Protein AF-G4D5K8-F1 (afdb_monomer)

InterPro domains:
  IPR008651 Uncharacterised protein family HicB [PF05534] (7-38)
  IPR010985 Ribbon-helix-helix [SSF47598] (6-49)
  IPR013321 Arc-type ribbon-helix-helix [G3DSA:1.10.1220.10] (1-55)

Nearest PDB structures (foldseek):
  5zkt-assembly1_A  TM=5.939E-01  e=5.202E+00  Oryza sativa Japonica Group
  7vp2-assembly1_B  TM=6.414E-01  e=8.456E+00  Arabidopsis thaliana

Foldseek 3Di:
DPPDDDDDDDDDDPVVVVVLVVVCVVVVHDSVVSVVVVVVVVVVVVVVVVVVVVD

Organism: NCBI:txid997350

Structure (mmCIF, N/CA/C/O backbone):
data_AF-G4D5K8-F1
#
_entry.id   AF-G4D5K8-F1
#
loop_
_atom_site.group_PDB
_atom_site.id
_atom_site.type_symbol
_atom_site.label_atom_id
_atom_site.label_alt_id
_atom_site.label_comp_id
_atom_site.label_asym_id
_atom_site.label_entity_id
_atom_site.label_seq_id
_atom_site.pdbx_PDB_ins_code
_atom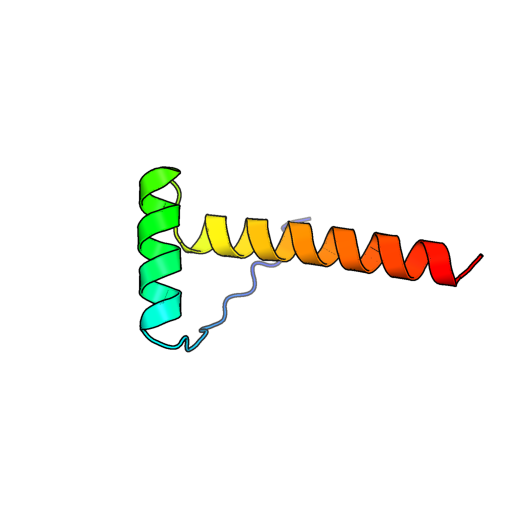_site.Cartn_x
_atom_site.Cartn_y
_atom_site.Cartn_z
_atom_site.occupancy
_atom_site.B_iso_or_equiv
_atom_site.auth_seq_id
_atom_site.auth_comp_id
_atom_site.auth_asym_id
_atom_site.auth_atom_id
_atom_site.pdbx_PDB_model_num
ATOM 1 N N . MET A 1 1 ? 20.355 17.927 0.924 1.00 45.34 1 MET A N 1
ATOM 2 C CA . MET A 1 1 ? 19.490 18.290 -0.218 1.00 45.34 1 MET A CA 1
ATOM 3 C C . MET A 1 1 ? 18.065 18.063 0.241 1.00 45.34 1 MET A C 1
ATOM 5 O O . MET A 1 1 ? 17.790 16.970 0.703 1.00 45.34 1 MET A O 1
ATOM 9 N N . ALA A 1 2 ? 17.213 19.089 0.262 1.00 49.66 2 ALA A N 1
ATOM 10 C CA . ALA A 1 2 ? 15.811 18.888 0.618 1.00 49.66 2 ALA A CA 1
ATOM 11 C C . ALA A 1 2 ? 15.124 18.215 -0.574 1.00 49.66 2 ALA A C 1
ATOM 13 O O . ALA A 1 2 ? 15.023 18.826 -1.640 1.00 49.66 2 ALA A O 1
ATOM 14 N N . ASP A 1 3 ? 14.731 16.952 -0.420 1.00 71.44 3 ASP A N 1
ATOM 15 C CA . ASP A 1 3 ? 13.987 16.227 -1.442 1.00 71.44 3 ASP A CA 1
ATOM 16 C C . ASP A 1 3 ? 12.742 17.021 -1.848 1.00 71.44 3 ASP A C 1
ATOM 18 O O . ASP A 1 3 ? 11.959 17.492 -1.016 1.00 71.44 3 ASP A O 1
ATOM 22 N N . LYS A 1 4 ? 12.573 17.217 -3.156 1.00 85.12 4 LYS A N 1
ATOM 23 C CA . LYS A 1 4 ? 11.439 17.958 -3.701 1.00 85.12 4 LYS A CA 1
ATOM 24 C C . LYS A 1 4 ? 10.173 17.130 -3.494 1.00 85.12 4 LYS A C 1
ATOM 26 O O . LYS A 1 4 ? 9.950 16.146 -4.191 1.00 85.12 4 LYS A O 1
ATOM 31 N N . ILE A 1 5 ? 9.315 17.554 -2.568 1.00 82.25 5 ILE A N 1
ATOM 32 C CA . ILE A 1 5 ? 8.002 16.931 -2.372 1.00 82.25 5 ILE A CA 1
ATOM 33 C C . ILE 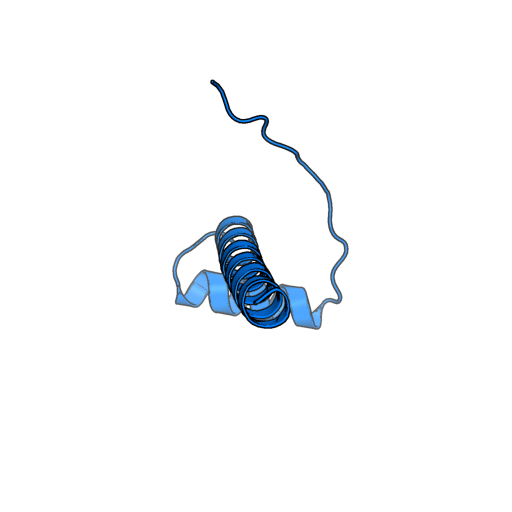A 1 5 ? 7.095 17.320 -3.544 1.00 82.25 5 ILE A C 1
ATOM 35 O O . ILE A 1 5 ? 6.711 18.482 -3.691 1.00 82.25 5 ILE A O 1
ATOM 39 N N . VAL A 1 6 ? 6.734 16.342 -4.372 1.00 86.19 6 VAL A N 1
ATOM 40 C CA . VAL A 1 6 ? 5.768 16.510 -5.464 1.00 86.19 6 VAL A CA 1
ATOM 41 C C . VAL A 1 6 ? 4.385 16.089 -4.971 1.00 86.19 6 VAL A C 1
ATOM 43 O O . VAL A 1 6 ? 4.218 14.991 -4.447 1.00 86.19 6 VAL A O 1
ATOM 46 N N . LYS A 1 7 ? 3.386 16.962 -5.132 1.00 88.50 7 LYS A N 1
ATOM 47 C CA . LYS A 1 7 ? 1.984 16.678 -4.795 1.00 88.50 7 LYS A CA 1
ATOM 48 C C . LYS A 1 7 ? 1.181 16.486 -6.076 1.00 88.50 7 LYS A C 1
ATOM 50 O O . LYS A 1 7 ? 1.284 17.298 -6.990 1.00 88.50 7 LYS A O 1
ATOM 55 N N . PHE A 1 8 ? 0.359 15.448 -6.117 1.00 87.69 8 PHE A N 1
ATOM 56 C CA . PHE A 1 8 ? -0.563 15.175 -7.215 1.00 87.69 8 PHE A CA 1
ATOM 57 C C . PHE A 1 8 ? -1.876 14.614 -6.668 1.00 87.69 8 PHE A C 1
ATOM 59 O O . PHE A 1 8 ? -1.917 14.038 -5.581 1.00 87.69 8 PHE A O 1
ATOM 66 N N . THR A 1 9 ? -2.956 14.790 -7.424 1.00 90.62 9 THR A N 1
ATOM 67 C CA . THR A 1 9 ? -4.274 14.243 -7.097 1.00 90.62 9 THR A CA 1
ATOM 68 C C . THR A 1 9 ? -4.558 13.063 -8.013 1.00 90.62 9 THR A C 1
ATOM 70 O O . THR A 1 9 ? -4.586 13.217 -9.231 1.00 90.62 9 THR A O 1
ATOM 73 N N . LEU A 1 10 ? -4.786 11.889 -7.429 1.00 86.94 10 LEU A N 1
ATOM 74 C CA . LEU A 1 10 ? -5.214 10.691 -8.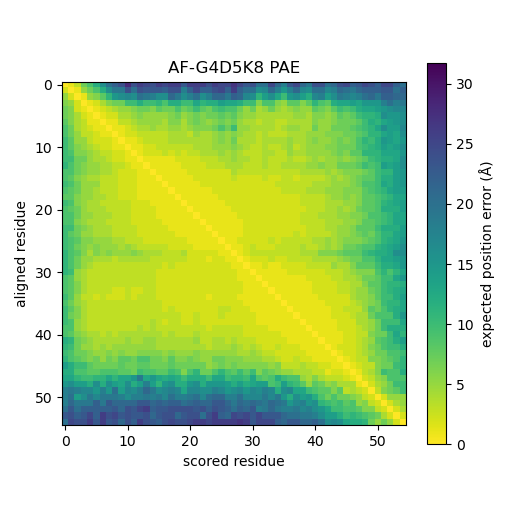148 1.00 86.94 10 LEU A CA 1
ATOM 75 C C . LEU A 1 10 ? -6.728 10.526 -8.022 1.00 86.94 10 LEU A C 1
ATOM 77 O O . LEU A 1 10 ? -7.296 10.714 -6.946 1.00 86.94 10 LEU A O 1
ATOM 81 N N . ARG A 1 11 ? -7.382 10.154 -9.123 1.00 91.25 11 ARG A N 1
ATOM 82 C CA . ARG A 1 11 ? -8.771 9.688 -9.113 1.00 91.25 11 ARG A CA 1
ATOM 83 C C . ARG A 1 11 ? -8.755 8.168 -9.132 1.00 91.25 11 ARG A C 1
ATOM 85 O O . ARG A 1 11 ? -8.209 7.576 -10.058 1.00 91.25 11 ARG A O 1
ATOM 92 N N . LEU A 1 12 ? -9.333 7.561 -8.104 1.00 89.62 12 LEU A N 1
ATOM 93 C CA . LEU 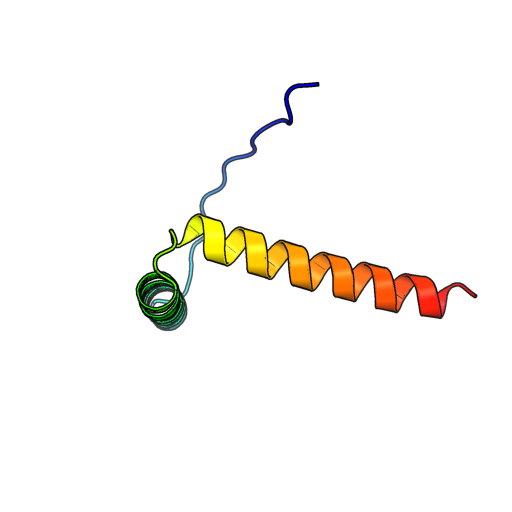A 1 12 ? -9.432 6.114 -7.966 1.00 89.62 12 LEU A CA 1
ATOM 94 C C . LEU A 1 12 ? -10.904 5.693 -8.056 1.00 89.62 12 LEU A C 1
ATOM 96 O O . LEU A 1 12 ? -11.770 6.428 -7.574 1.00 89.62 12 LEU A O 1
ATOM 100 N N . PRO A 1 13 ? -11.203 4.526 -8.649 1.00 95.56 13 PRO A N 1
ATOM 101 C CA . PRO A 1 13 ? -12.485 3.862 -8.466 1.00 95.56 13 PRO A CA 1
ATOM 102 C C . PRO A 1 13 ? -12.789 3.654 -6.979 1.00 95.56 13 PRO A C 1
ATOM 104 O O . PRO A 1 13 ? -11.883 3.344 -6.203 1.00 95.56 13 PRO A O 1
ATOM 107 N N . THR A 1 14 ? -14.064 3.755 -6.600 1.00 94.25 14 THR A N 1
ATOM 108 C CA . THR A 1 14 ? -14.514 3.659 -5.200 1.00 94.25 14 THR A CA 1
ATOM 109 C C . THR A 1 14 ? -14.020 2.387 -4.514 1.00 94.25 14 THR A C 1
ATOM 111 O O . THR A 1 14 ? -13.416 2.464 -3.451 1.00 94.25 14 THR A O 1
ATOM 114 N N . TRP A 1 15 ? -14.132 1.239 -5.190 1.00 94.94 15 TRP A N 1
ATOM 115 C CA . TRP A 1 15 ? -13.703 -0.055 -4.650 1.00 94.94 15 TRP A CA 1
ATOM 116 C C . TRP A 1 15 ? -12.196 -0.134 -4.342 1.00 94.94 15 TRP A C 1
ATOM 118 O O . TRP A 1 15 ? -11.776 -0.946 -3.519 1.00 94.94 15 TRP A O 1
ATOM 128 N N . ILE A 1 16 ? -11.359 0.677 -5.006 1.00 93.62 16 ILE A N 1
ATOM 129 C CA . ILE A 1 16 ? -9.922 0.761 -4.703 1.00 93.62 16 ILE A CA 1
ATOM 130 C C . ILE A 1 16 ? -9.701 1.627 -3.466 1.00 93.62 16 ILE A C 1
ATOM 132 O O . ILE A 1 16 ? -8.919 1.245 -2.598 1.00 93.62 16 ILE A O 1
ATOM 136 N N . ASP A 1 17 ? -10.368 2.781 -3.379 1.00 92.56 17 ASP A N 1
ATOM 137 C CA . ASP A 1 17 ? -10.235 3.662 -2.214 1.00 92.56 17 ASP A CA 1
ATOM 138 C C . ASP A 1 17 ? -10.716 2.976 -0.930 1.00 92.56 17 ASP A C 1
ATOM 140 O O . ASP A 1 17 ? -10.057 3.099 0.102 1.00 92.56 17 ASP A O 1
ATOM 144 N N . GLU A 1 18 ? -11.795 2.194 -0.997 1.00 94.88 18 GLU A N 1
ATOM 145 C CA . GLU A 1 18 ? -12.288 1.391 0.128 1.00 94.88 18 GLU A CA 1
ATOM 146 C C . GLU A 1 18 ? -11.227 0.391 0.597 1.00 94.88 18 GLU A C 1
ATOM 148 O O . GLU A 1 18 ? -10.805 0.451 1.749 1.00 94.88 18 GLU A O 1
ATOM 153 N N . LYS A 1 19 ? -10.668 -0.415 -0.315 1.00 94.94 19 LYS A N 1
ATOM 154 C CA . LYS A 1 19 ? -9.594 -1.365 0.021 1.00 94.94 19 LYS A CA 1
ATOM 155 C C . LYS A 1 19 ? -8.349 -0.695 0.599 1.00 94.94 19 LYS A C 1
ATOM 157 O O . LYS A 1 19 ? -7.724 -1.228 1.512 1.00 94.94 19 LYS A O 1
ATOM 162 N N . ILE A 1 20 ? -7.956 0.461 0.057 1.00 93.69 20 ILE A N 1
ATOM 163 C CA . ILE A 1 20 ? -6.834 1.245 0.594 1.00 93.69 20 ILE A CA 1
ATOM 164 C C . ILE A 1 20 ? -7.172 1.741 2.001 1.00 93.69 20 ILE A C 1
ATOM 166 O O . ILE A 1 20 ? -6.300 1.726 2.863 1.00 93.69 20 ILE A O 1
ATOM 170 N N . SER A 1 21 ? -8.413 2.170 2.240 1.00 93.88 21 SER A N 1
ATOM 171 C CA . SER A 1 21 ? -8.879 2.634 3.551 1.00 93.88 21 SER A CA 1
ATOM 172 C C . SER A 1 21 ? -8.848 1.522 4.589 1.00 93.88 21 SER A C 1
ATOM 174 O O . SER A 1 21 ? -8.301 1.731 5.667 1.00 93.88 21 SER A O 1
ATOM 176 N N . GLU A 1 22 ? -9.404 0.356 4.256 1.00 95.81 22 GLU A N 1
ATOM 177 C CA . GLU A 1 22 ? -9.429 -0.816 5.133 1.00 95.81 22 GLU A CA 1
ATOM 178 C C . GLU A 1 22 ? -8.010 -1.211 5.525 1.00 95.81 22 GLU A C 1
ATOM 180 O O . GLU A 1 22 ? -7.672 -1.224 6.705 1.00 95.81 22 GLU A O 1
ATOM 185 N N . LYS A 1 23 ? -7.137 -1.389 4.531 1.00 94.62 23 LYS A N 1
ATOM 186 C CA . LYS A 1 23 ? -5.757 -1.809 4.762 1.00 94.62 23 LYS A CA 1
ATOM 187 C C . LYS A 1 23 ? -4.929 -0.767 5.512 1.00 94.62 23 LYS A C 1
ATOM 189 O O . LYS A 1 23 ? -4.112 -1.106 6.361 1.00 94.62 23 LYS A O 1
ATOM 194 N N . ALA A 1 24 ? -5.143 0.517 5.226 1.00 95.00 24 ALA A N 1
ATOM 195 C CA . ALA A 1 24 ? -4.502 1.599 5.966 1.00 95.00 24 ALA A CA 1
ATOM 196 C C . ALA A 1 24 ? -4.931 1.599 7.443 1.00 95.00 24 ALA A C 1
ATOM 198 O O . ALA A 1 24 ? -4.101 1.836 8.318 1.00 95.00 24 ALA A O 1
ATOM 199 N N . ASN A 1 25 ? -6.200 1.289 7.718 1.00 95.62 25 ASN A N 1
ATOM 200 C CA . ASN A 1 25 ? -6.724 1.173 9.074 1.00 95.62 25 ASN A CA 1
ATOM 201 C C . ASN A 1 25 ? -6.182 -0.068 9.803 1.00 95.62 25 ASN A C 1
ATOM 203 O O . ASN A 1 25 ? -5.740 0.049 10.942 1.00 95.62 25 ASN A O 1
ATOM 207 N N . GLU A 1 26 ? -6.152 -1.229 9.139 1.00 96.00 26 GLU A N 1
ATOM 208 C CA . GLU A 1 26 ? -5.564 -2.466 9.679 1.00 96.00 26 GLU A CA 1
ATOM 209 C C . GLU A 1 26 ? -4.093 -2.277 10.071 1.00 96.00 26 GLU A C 1
ATOM 211 O O . GLU A 1 26 ? -3.660 -2.724 11.130 1.00 96.00 26 GLU A O 1
ATOM 216 N N . GLU A 1 27 ? -3.327 -1.578 9.233 1.00 93.19 27 GLU A N 1
ATOM 217 C CA . GLU A 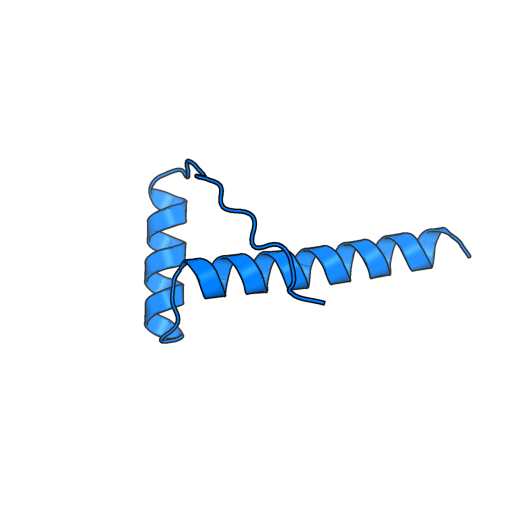1 27 ? -1.901 -1.328 9.454 1.00 93.19 27 GLU A CA 1
ATOM 218 C C . GLU A 1 27 ? -1.623 -0.071 10.306 1.00 93.19 27 GLU A C 1
ATOM 220 O O . GLU A 1 27 ? -0.461 0.245 10.558 1.00 93.19 27 GLU A O 1
ATOM 225 N N . MET A 1 28 ? -2.662 0.648 10.757 1.00 94.38 28 MET A N 1
ATOM 226 C CA . MET A 1 28 ? -2.569 1.923 11.490 1.00 94.38 28 MET A CA 1
ATOM 227 C C . MET A 1 28 ? -1.662 2.969 10.812 1.00 94.38 28 MET A C 1
ATOM 229 O O . MET A 1 28 ? -0.910 3.697 11.464 1.00 94.38 28 MET A O 1
ATOM 233 N N . ILE A 1 29 ? -1.734 3.073 9.483 1.00 94.44 29 ILE A N 1
ATOM 234 C CA . ILE A 1 29 ? -0.971 4.040 8.682 1.00 94.44 29 ILE A CA 1
ATOM 235 C C . ILE A 1 29 ? -1.892 4.939 7.858 1.00 94.44 29 ILE A C 1
ATOM 237 O O . ILE A 1 29 ? -3.054 4.639 7.613 1.00 94.44 29 ILE A O 1
ATOM 241 N N . SER A 1 30 ? -1.369 6.068 7.377 1.00 94.31 30 SER A N 1
ATOM 242 C CA . SER A 1 30 ? -2.127 6.909 6.444 1.00 94.31 30 SER A CA 1
ATOM 243 C C . SER A 1 30 ? -2.263 6.243 5.069 1.00 94.31 30 SER A C 1
ATOM 245 O O . SER A 1 30 ? -1.337 5.575 4.600 1.00 94.31 30 SER A O 1
ATOM 247 N N . LYS A 1 31 ? -3.370 6.518 4.363 1.00 92.12 31 LYS A N 1
ATOM 248 C CA . LYS A 1 31 ? -3.566 6.088 2.964 1.00 92.12 31 LYS A CA 1
ATOM 249 C C . LYS A 1 31 ? -2.371 6.457 2.074 1.00 92.12 31 LYS A C 1
ATOM 251 O O . LYS A 1 31 ? -1.898 5.639 1.293 1.00 92.12 31 LYS A O 1
ATOM 256 N N . ASN A 1 32 ? -1.845 7.675 2.229 1.00 91.69 32 ASN A N 1
ATOM 257 C CA . ASN A 1 32 ? -0.695 8.150 1.455 1.00 91.69 32 ASN A CA 1
ATOM 258 C C . ASN A 1 32 ? 0.569 7.335 1.744 1.00 91.69 32 ASN A C 1
ATOM 260 O O . ASN A 1 32 ? 1.276 6.974 0.809 1.00 91.69 32 ASN A O 1
ATOM 264 N N . ALA A 1 33 ? 0.843 7.017 3.012 1.00 90.88 33 ALA A N 1
ATOM 265 C CA . ALA A 1 33 ? 1.989 6.187 3.374 1.00 90.88 33 ALA A CA 1
ATOM 266 C C . ALA A 1 33 ? 1.871 4.777 2.776 1.00 90.88 33 ALA A C 1
ATOM 268 O O . ALA A 1 33 ? 2.848 4.263 2.232 1.00 90.88 33 ALA A O 1
ATOM 269 N N . LEU A 1 34 ? 0.668 4.191 2.802 1.00 93.44 34 LEU A N 1
ATOM 270 C CA . LEU A 1 34 ? 0.402 2.891 2.185 1.00 93.44 34 LEU A CA 1
ATOM 271 C C . LEU A 1 34 ? 0.657 2.920 0.668 1.00 93.44 34 LEU A C 1
ATOM 273 O O . LEU A 1 34 ? 1.338 2.039 0.144 1.00 93.44 34 LEU A O 1
ATOM 277 N N . ILE A 1 35 ? 0.166 3.953 -0.026 1.00 91.88 35 ILE A N 1
ATOM 278 C CA . ILE A 1 35 ? 0.376 4.134 -1.472 1.00 91.88 35 ILE A CA 1
ATOM 279 C C . ILE A 1 35 ? 1.865 4.302 -1.787 1.00 91.88 35 ILE A C 1
ATOM 281 O O . ILE A 1 35 ? 2.382 3.626 -2.673 1.00 91.88 35 ILE A O 1
ATOM 285 N N . VAL A 1 36 ? 2.579 5.156 -1.047 1.00 91.31 36 VAL A N 1
ATOM 286 C CA . VAL A 1 36 ? 4.020 5.377 -1.246 1.00 91.31 36 VAL A CA 1
ATOM 287 C C . VAL A 1 36 ? 4.805 4.084 -1.037 1.00 91.31 36 VAL A C 1
ATOM 289 O O . VAL A 1 36 ? 5.680 3.769 -1.848 1.00 91.31 36 VAL A O 1
ATOM 292 N N . ARG A 1 37 ? 4.476 3.301 -0.001 1.00 92.75 37 ARG A N 1
ATOM 293 C CA . ARG A 1 37 ? 5.115 2.004 0.253 1.00 92.75 37 ARG A CA 1
ATOM 294 C C . ARG A 1 37 ? 4.886 1.045 -0.912 1.00 92.75 37 ARG A C 1
ATOM 296 O O . ARG A 1 37 ? 5.855 0.528 -1.459 1.00 92.75 37 ARG A O 1
ATOM 303 N N . ALA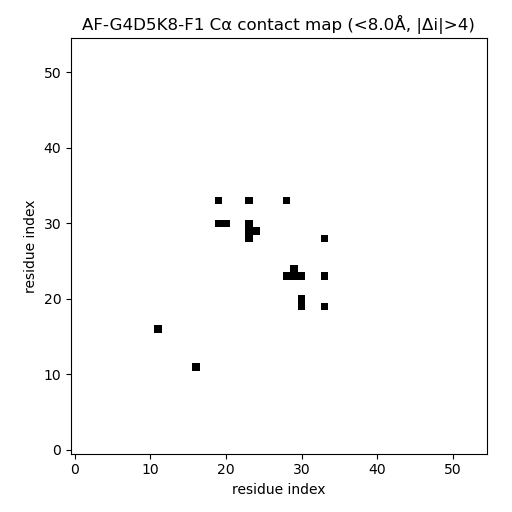 A 1 38 ? 3.637 0.898 -1.352 1.00 91.06 38 ALA A N 1
ATOM 304 C CA . ALA A 1 38 ? 3.289 0.032 -2.475 1.00 91.06 38 ALA A CA 1
ATOM 305 C C . ALA A 1 38 ? 4.006 0.449 -3.772 1.00 91.06 38 ALA A C 1
ATOM 307 O O . ALA A 1 38 ? 4.561 -0.398 -4.470 1.00 91.06 38 ALA A O 1
ATOM 308 N N . CYS A 1 39 ? 4.059 1.749 -4.078 1.00 91.00 39 CYS A N 1
ATOM 309 C CA . CYS A 1 39 ? 4.809 2.268 -5.223 1.00 91.00 39 CYS A CA 1
ATOM 310 C C . CYS A 1 39 ? 6.308 1.964 -5.107 1.00 91.00 39 CYS A C 1
ATOM 312 O O . CYS A 1 39 ? 6.918 1.527 -6.079 1.00 91.00 39 CYS A O 1
ATOM 314 N N . THR A 1 40 ? 6.891 2.145 -3.922 1.00 90.62 40 THR A N 1
ATOM 315 C CA . THR A 1 40 ? 8.315 1.870 -3.673 1.00 90.62 40 THR A CA 1
ATOM 316 C C . THR A 1 40 ? 8.644 0.391 -3.880 1.00 90.62 40 THR A C 1
ATOM 318 O O . THR A 1 40 ? 9.650 0.061 -4.502 1.00 90.62 40 THR A O 1
ATOM 321 N N . GLU A 1 41 ? 7.792 -0.516 -3.398 1.00 91.38 41 GLU A N 1
ATOM 322 C CA . GLU A 1 41 ? 7.972 -1.959 -3.588 1.00 91.38 41 GLU A CA 1
ATOM 323 C C . GLU A 1 41 ? 7.852 -2.373 -5.060 1.00 91.38 41 GLU A C 1
ATOM 325 O O . GLU A 1 41 ? 8.617 -3.216 -5.526 1.00 91.38 41 GLU A O 1
ATOM 330 N N . GLN A 1 42 ? 6.916 -1.777 -5.805 1.00 90.81 42 GLN A N 1
ATOM 331 C CA . GLN A 1 42 ? 6.758 -2.044 -7.237 1.00 90.81 42 GLN A CA 1
ATOM 332 C C . GLN A 1 42 ? 7.935 -1.509 -8.059 1.00 90.81 42 GLN A C 1
ATOM 334 O O . GLN A 1 42 ? 8.405 -2.205 -8.956 1.00 90.81 42 GLN A O 1
ATOM 339 N N . LEU A 1 43 ? 8.450 -0.320 -7.727 1.00 88.81 43 LEU A N 1
ATOM 340 C CA . LEU A 1 43 ? 9.642 0.240 -8.371 1.00 88.81 43 LEU A CA 1
ATOM 341 C C . LEU A 1 43 ? 10.856 -0.671 -8.177 1.00 88.81 43 LEU A C 1
ATOM 343 O O . LEU A 1 43 ? 11.476 -1.054 -9.164 1.00 88.81 43 LEU A O 1
ATOM 347 N N . LYS A 1 44 ? 11.115 -1.121 -6.943 1.00 88.19 44 LYS A N 1
ATOM 348 C CA . LYS A 1 44 ? 12.211 -2.060 -6.653 1.00 88.19 44 LYS A CA 1
ATOM 349 C C . LYS A 1 44 ? 12.106 -3.354 -7.462 1.00 88.19 44 LYS A C 1
ATOM 351 O O . LYS A 1 44 ? 13.102 -3.822 -7.999 1.00 88.19 44 LYS A O 1
ATOM 356 N N . LYS A 1 45 ? 10.902 -3.928 -7.573 1.00 86.69 45 LYS A N 1
ATOM 357 C CA . LYS A 1 45 ? 10.666 -5.130 -8.395 1.00 86.69 45 LYS A CA 1
ATOM 358 C C . LYS A 1 45 ? 10.937 -4.873 -9.873 1.00 86.69 45 LYS A C 1
ATOM 360 O O . LYS A 1 45 ? 11.464 -5.742 -10.557 1.00 86.69 45 LYS A O 1
ATOM 365 N N . TRP A 1 46 ? 10.558 -3.701 -10.373 1.00 84.19 46 TRP A N 1
ATOM 366 C CA . TRP A 1 46 ? 10.805 -3.328 -11.759 1.00 84.19 46 TRP A CA 1
ATOM 367 C C . TRP A 1 46 ? 12.307 -3.188 -12.028 1.00 84.19 46 TRP A C 1
ATOM 369 O O . TRP A 1 46 ? 12.805 -3.775 -12.984 1.00 84.19 46 TRP A O 1
ATOM 379 N N . GLU A 1 47 ? 13.039 -2.496 -11.154 1.00 82.50 47 GLU A N 1
ATOM 380 C CA . GLU A 1 47 ? 14.500 -2.369 -11.237 1.00 82.50 47 GLU A CA 1
ATOM 381 C C . GLU A 1 47 ? 15.202 -3.734 -11.217 1.00 82.50 47 GLU A C 1
ATOM 383 O O . GLU A 1 47 ? 16.081 -3.976 -12.040 1.00 82.50 47 GLU A O 1
ATOM 388 N N . ASP A 1 48 ? 14.770 -4.650 -10.348 1.00 74.56 48 ASP A N 1
ATOM 389 C CA . ASP A 1 48 ? 15.325 -6.005 -10.255 1.00 74.56 48 ASP A CA 1
ATOM 390 C C . ASP A 1 48 ? 15.111 -6.807 -11.555 1.00 74.56 48 ASP A C 1
ATOM 392 O O . ASP A 1 48 ? 16.052 -7.361 -12.126 1.00 74.56 48 ASP A O 1
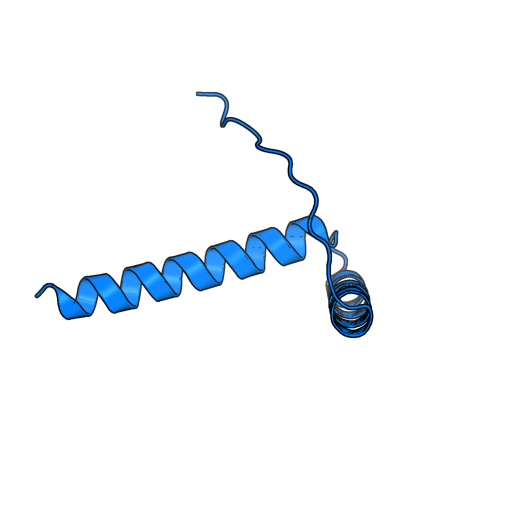ATOM 396 N N . VAL A 1 49 ? 13.896 -6.772 -12.115 1.00 72.62 49 VAL A N 1
ATOM 397 C CA . VAL A 1 49 ? 13.566 -7.452 -13.381 1.00 72.62 49 VAL A CA 1
ATOM 398 C C . VAL A 1 49 ? 14.351 -6.883 -14.571 1.00 72.62 49 VAL A C 1
ATOM 400 O O . VAL A 1 49 ? 14.763 -7.638 -15.456 1.00 72.62 49 VAL A O 1
ATOM 403 N N . HIS A 1 50 ? 14.566 -5.566 -14.623 1.00 63.94 50 HIS A N 1
ATOM 404 C CA . HIS A 1 50 ? 15.325 -4.929 -15.710 1.00 63.94 50 HIS A CA 1
ATOM 405 C C . HIS A 1 50 ? 16.838 -5.070 -15.555 1.00 63.94 50 HIS A C 1
ATOM 407 O O . HIS A 1 50 ? 17.544 -5.118 -16.564 1.00 63.94 50 HIS A O 1
ATOM 413 N N . TYR A 1 51 ? 17.338 -5.217 -14.328 1.00 57.06 51 TYR A N 1
ATOM 414 C CA . TYR A 1 51 ? 18.74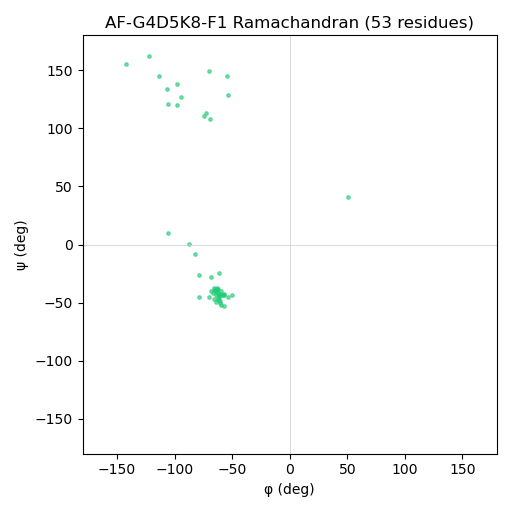2 -5.530 -14.074 1.00 57.06 51 TYR A CA 1
ATOM 415 C C . TYR A 1 51 ? 19.104 -6.937 -14.572 1.00 57.06 51 TYR A C 1
ATOM 417 O O . TYR A 1 51 ? 20.134 -7.119 -15.219 1.00 57.06 51 TYR A O 1
ATOM 425 N N . VAL A 1 52 ? 18.225 -7.923 -14.355 1.00 56.56 52 VAL A N 1
ATOM 426 C CA . VAL A 1 52 ? 18.438 -9.313 -14.803 1.00 56.56 52 VAL A CA 1
ATOM 427 C C . VAL A 1 52 ? 18.384 -9.456 -16.330 1.00 56.56 52 VAL A C 1
ATOM 429 O O . VAL A 1 52 ? 19.050 -10.323 -16.882 1.00 56.56 52 VAL A O 1
ATOM 432 N N . LYS A 1 53 ? 17.639 -8.599 -17.040 1.00 52.78 53 LYS A N 1
ATOM 433 C CA . LYS A 1 53 ? 17.546 -8.640 -18.513 1.00 52.78 53 LYS A CA 1
ATOM 434 C C . LYS A 1 53 ? 18.698 -7.952 -19.259 1.00 52.78 53 LYS A C 1
ATOM 436 O O . LYS A 1 53 ? 18.749 -8.062 -20.480 1.00 52.78 53 LYS A O 1
ATOM 441 N N . SER A 1 54 ? 19.581 -7.236 -18.561 1.00 53.59 54 SER A N 1
ATOM 442 C CA . SER A 1 54 ? 20.705 -6.491 -19.163 1.00 53.59 54 SER A CA 1
ATOM 443 C C . SER A 1 54 ? 22.084 -7.146 -18.958 1.00 53.59 54 SER A C 1
ATOM 445 O O . SER A 1 54 ? 23.095 -6.511 -19.257 1.00 53.59 54 SER A O 1
ATOM 447 N N . LYS A 1 55 ? 22.153 -8.384 -18.452 1.00 47.62 55 LYS A N 1
ATOM 448 C CA . LYS A 1 55 ? 23.383 -9.189 -18.321 1.00 47.62 55 LYS A CA 1
ATOM 449 C C . LYS A 1 55 ? 23.288 -10.455 -19.158 1.00 47.62 55 LYS A C 1
ATOM 451 O O . LYS A 1 55 ? 24.354 -10.873 -19.656 1.00 47.62 55 LYS A O 1
#

Solvent-accessible surface area (backbone atoms only — not comparable to full-atom values): 3498 Å² total; per-residue (Å²): 133,84,78,83,84,82,87,82,87,83,88,71,61,66,75,55,53,50,54,45,48,53,52,15,57,77,69,74,47,52,57,65,58,51,50,52,50,53,51,52,55,51,50,54,54,49,52,53,57,55,55,66,74,76,114

Sequence (55 aa):
MADKIVKFTLRLPTWIDEKISEKANEEMISKNALIVRACTEQLKKWEDVHYVKSK

pLDDT: mean 84.81, std 14.18, range [45.34, 9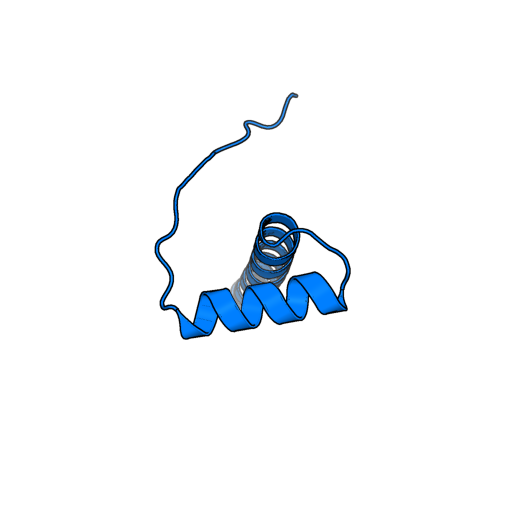6.0]

Radius of gyration: 14.76 Å; Cα contacts (8 Å, |Δi|>4): 10; chains: 1; bounding box: 38×28×31 Å

Secondary structure (DSSP, 8-state):
-------------HHHHHHHHHHHHHTT--HHHHHHHHHHHHHHHHHHHHHHTT-

Mean predicted aligned error: 6.91 Å